Protein AF-A0A963T1L9-F1 (afdb_monomer_lite)

pLDDT: mean 76.3, std 17.78, range [46.28, 96.88]

Foldseek 3Di:
DDDDDDDDDDDDPDDDPDPPDDPPPVVVVVVVVVVVVVVVVVVVVVVVVVVVLVVQCVPPQFHSVLSVLLVQLVVELVSVQVSLNPFDFAPGRSDDCVQVPVNPRTGNPVRPNNPPPPPCPPGPSPDPDPPPPDDPDPPDDD

Structure (mmCIF, N/CA/C/O backbone):
data_AF-A0A963T1L9-F1
#
_entry.id   AF-A0A963T1L9-F1
#
loop_
_atom_site.group_PDB
_atom_site.id
_atom_site.type_symbol
_atom_site.label_atom_id
_atom_site.label_alt_id
_atom_site.label_comp_id
_atom_site.label_asym_id
_atom_site.label_entity_id
_atom_site.label_seq_id
_atom_site.pdbx_PDB_ins_code
_atom_site.Cartn_x
_atom_site.Cartn_y
_atom_site.Cartn_z
_atom_site.occupancy
_atom_site.B_iso_or_equiv
_atom_site.auth_seq_id
_atom_site.auth_comp_id
_atom_site.auth_asym_id
_atom_site.auth_atom_id
_atom_site.pdbx_PDB_model_num
ATOM 1 N N . MET A 1 1 ? 62.535 12.385 -93.860 1.00 46.28 1 MET A N 1
ATOM 2 C CA . MET A 1 1 ? 62.843 12.410 -92.416 1.00 46.28 1 MET A CA 1
ATOM 3 C C . MET A 1 1 ? 61.529 12.595 -91.683 1.00 46.28 1 MET A C 1
ATOM 5 O O . MET A 1 1 ? 61.023 13.702 -91.589 1.00 46.28 1 MET A O 1
ATOM 9 N N . THR A 1 2 ? 60.920 11.477 -91.315 1.00 50.66 2 THR A N 1
ATOM 10 C CA . THR A 1 2 ? 59.599 11.371 -90.692 1.00 50.66 2 THR A CA 1
ATOM 11 C C . THR A 1 2 ? 59.847 11.169 -89.206 1.00 50.66 2 THR A C 1
ATOM 13 O O . THR A 1 2 ? 60.587 10.246 -88.869 1.00 50.66 2 THR A O 1
ATOM 16 N N . ASN A 1 3 ? 59.273 11.973 -88.310 1.00 54.34 3 ASN A N 1
ATOM 17 C CA . ASN A 1 3 ? 59.066 11.465 -86.958 1.00 54.34 3 ASN A CA 1
ATOM 18 C C . ASN A 1 3 ? 57.794 12.007 -86.320 1.00 54.34 3 ASN A C 1
ATOM 20 O O . ASN A 1 3 ? 57.455 13.183 -86.433 1.00 54.34 3 ASN A O 1
ATOM 24 N N . ALA A 1 4 ? 57.074 11.056 -85.748 1.00 57.19 4 ALA A N 1
ATOM 25 C CA . ALA A 1 4 ? 55.669 11.094 -85.446 1.00 57.19 4 ALA A CA 1
ATOM 26 C C . ALA A 1 4 ? 55.402 11.751 -84.094 1.00 57.19 4 ALA A C 1
ATOM 28 O O . ALA A 1 4 ? 56.134 11.587 -83.120 1.00 57.19 4 ALA A O 1
ATOM 29 N N . GLN A 1 5 ? 54.283 12.459 -84.061 1.00 61.16 5 GLN A N 1
ATOM 30 C CA . GLN A 1 5 ? 53.566 12.839 -82.859 1.00 61.16 5 GLN A CA 1
ATOM 31 C C . GLN A 1 5 ? 53.179 11.564 -82.100 1.00 61.16 5 GLN A C 1
ATOM 33 O O . GLN A 1 5 ? 52.558 10.675 -82.679 1.00 61.16 5 GLN A O 1
ATOM 38 N N . HIS A 1 6 ? 53.493 11.484 -80.807 1.00 50.22 6 HIS A N 1
ATOM 39 C CA . HIS A 1 6 ? 52.829 10.532 -79.924 1.00 50.22 6 HIS A CA 1
ATOM 40 C C . HIS A 1 6 ? 52.336 11.244 -78.669 1.00 50.22 6 HIS A C 1
ATOM 42 O O . HIS A 1 6 ? 53.094 11.688 -77.810 1.00 50.22 6 HIS A O 1
ATOM 48 N N . ILE A 1 7 ? 51.015 11.368 -78.633 1.00 59.69 7 ILE A N 1
ATOM 49 C CA . ILE A 1 7 ? 50.193 11.834 -77.530 1.00 59.69 7 ILE A CA 1
ATOM 50 C C . ILE A 1 7 ? 50.254 10.769 -76.427 1.00 59.69 7 ILE A C 1
ATOM 52 O O . ILE A 1 7 ? 49.844 9.631 -76.641 1.00 59.69 7 ILE A O 1
ATOM 56 N N . ALA A 1 8 ? 50.751 11.139 -75.249 1.00 57.94 8 ALA A N 1
ATOM 57 C CA . ALA A 1 8 ? 50.508 10.439 -73.990 1.00 57.94 8 ALA A CA 1
ATOM 58 C C . ALA A 1 8 ? 49.800 11.468 -73.095 1.00 57.94 8 ALA A C 1
ATOM 60 O O . ALA A 1 8 ? 50.356 12.514 -72.788 1.00 57.94 8 ALA A O 1
ATOM 61 N N . GLY A 1 9 ? 48.510 11.346 -72.800 1.00 49.44 9 GLY A N 1
ATOM 62 C CA . GLY A 1 9 ? 47.903 10.180 -72.168 1.00 49.44 9 GLY A CA 1
ATOM 63 C C . GLY A 1 9 ? 47.668 10.543 -70.704 1.00 49.44 9 GLY A C 1
ATOM 64 O O . GLY A 1 9 ? 48.382 10.084 -69.819 1.00 49.44 9 GLY A O 1
ATOM 65 N N . GLY A 1 10 ? 46.733 11.468 -70.463 1.00 53.84 10 GLY A N 1
ATOM 66 C CA . GLY A 1 10 ? 46.368 11.910 -69.124 1.00 53.84 10 GLY A CA 1
ATOM 67 C C . GLY A 1 10 ? 45.668 10.790 -68.363 1.00 53.84 10 GLY A C 1
ATOM 68 O O . GLY A 1 10 ? 44.546 10.420 -68.694 1.00 53.84 10 GLY A O 1
ATOM 69 N N . HIS A 1 11 ? 46.312 10.281 -67.317 1.00 54.44 11 HIS A N 1
ATOM 70 C CA . HIS A 1 11 ? 45.681 9.384 -66.357 1.00 54.44 11 HIS A CA 1
ATOM 71 C C . HIS A 1 11 ? 45.331 10.171 -65.094 1.00 54.44 11 HIS A C 1
ATOM 73 O O . HIS A 1 11 ? 46.128 10.321 -64.169 1.00 54.44 11 HIS A O 1
ATOM 79 N N . SER A 1 12 ? 44.107 10.704 -65.070 1.00 60.19 12 SER A N 1
ATOM 80 C CA . SER A 1 12 ? 43.473 11.228 -63.864 1.00 60.19 12 SER A CA 1
ATOM 81 C C . SER A 1 12 ? 43.243 10.080 -62.881 1.00 60.19 12 SER A C 1
ATOM 83 O O . SER A 1 12 ? 42.337 9.266 -63.063 1.00 60.19 12 SER A O 1
ATOM 85 N N . ASN A 1 13 ? 44.062 10.013 -61.837 1.00 58.53 13 ASN A N 1
ATOM 86 C CA . ASN A 1 13 ? 43.946 9.028 -60.767 1.00 58.53 13 ASN A CA 1
ATOM 87 C C . ASN A 1 13 ? 42.791 9.436 -59.829 1.00 58.53 13 ASN A C 1
ATOM 89 O O . ASN A 1 13 ? 42.994 10.059 -58.788 1.00 58.53 13 ASN A O 1
ATOM 93 N N . ARG A 1 14 ? 41.549 9.174 -60.252 1.00 62.81 14 ARG A N 1
ATOM 94 C CA . ARG A 1 14 ? 40.323 9.502 -59.513 1.00 62.81 14 ARG A CA 1
ATOM 95 C C . ARG A 1 14 ? 39.466 8.249 -59.366 1.00 62.81 14 ARG A C 1
ATOM 97 O O . ARG A 1 14 ? 38.555 8.039 -60.151 1.00 62.81 14 ARG A O 1
ATOM 104 N N . SER A 1 15 ? 39.737 7.446 -58.342 1.00 61.62 15 SER A N 1
ATOM 105 C CA . SER A 1 15 ? 38.768 6.471 -57.820 1.00 61.62 15 SER A CA 1
ATOM 106 C C . SER A 1 15 ? 39.317 5.800 -56.567 1.00 61.62 15 SER A C 1
ATOM 108 O O . SER A 1 15 ? 40.045 4.813 -56.629 1.00 61.62 15 SER A O 1
ATOM 110 N N . GLY A 1 16 ? 38.951 6.355 -55.417 1.00 53.88 16 GLY A N 1
ATOM 111 C CA . GLY A 1 16 ? 39.244 5.769 -54.118 1.00 53.88 16 GLY A CA 1
ATOM 112 C C . GLY A 1 16 ? 38.310 6.255 -53.017 1.00 53.88 16 GLY A C 1
ATOM 113 O O . GLY A 1 16 ? 38.709 6.230 -51.858 1.00 53.88 16 GLY A O 1
ATOM 114 N N . ASP A 1 17 ? 37.089 6.691 -53.351 1.00 58.81 17 ASP A N 1
ATOM 115 C CA . ASP A 1 17 ? 36.026 6.853 -52.357 1.00 58.81 17 ASP A CA 1
ATOM 116 C C . ASP A 1 17 ? 35.644 5.459 -51.854 1.00 58.81 17 ASP A C 1
ATOM 118 O O . ASP A 1 17 ? 34.806 4.759 -52.423 1.00 58.81 17 ASP A O 1
ATOM 122 N N . ARG A 1 18 ? 36.315 5.012 -50.792 1.00 61.16 18 ARG A N 1
ATOM 123 C CA . ARG A 1 18 ? 35.849 3.878 -49.999 1.00 61.16 18 ARG A CA 1
ATOM 124 C C . ARG A 1 18 ? 34.629 4.374 -49.227 1.00 61.16 18 ARG A C 1
ATOM 126 O O . ARG A 1 18 ? 34.801 5.261 -48.388 1.00 61.16 18 ARG A O 1
ATOM 133 N N . PRO A 1 19 ? 33.413 3.841 -49.447 1.00 60.62 19 PRO A N 1
ATOM 134 C CA . PRO A 1 19 ? 32.291 4.175 -48.590 1.00 60.62 19 PRO A CA 1
ATOM 135 C C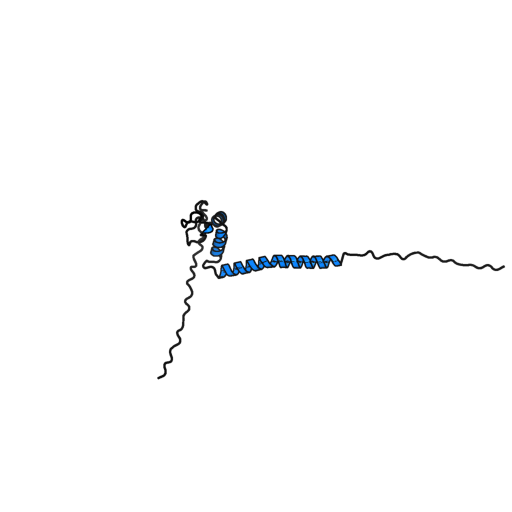 . PRO A 1 19 ? 32.636 3.709 -47.175 1.00 60.62 19 PRO A C 1
ATOM 137 O O . PRO A 1 19 ? 32.680 2.513 -46.883 1.00 60.62 19 PRO A O 1
ATOM 140 N N . GLY A 1 20 ? 32.942 4.675 -46.309 1.00 60.09 20 GLY A N 1
ATOM 141 C CA . GLY A 1 20 ? 33.183 4.442 -44.897 1.00 60.09 20 GLY A CA 1
ATOM 142 C C . GLY A 1 20 ? 32.013 3.656 -44.319 1.00 60.09 20 GLY A C 1
ATOM 143 O O . GLY A 1 20 ? 30.859 4.080 -44.396 1.00 60.09 20 GLY A O 1
ATOM 144 N N . TYR A 1 21 ? 32.325 2.484 -43.776 1.00 57.59 21 TYR A N 1
ATOM 145 C CA . TYR A 1 21 ? 31.425 1.643 -43.004 1.00 57.59 21 TYR A CA 1
ATOM 146 C C . TYR A 1 21 ? 30.589 2.512 -42.048 1.00 57.59 21 TYR A C 1
ATOM 148 O O . TYR A 1 21 ? 31.124 3.125 -41.126 1.00 57.59 21 TYR A O 1
ATOM 156 N N . ARG A 1 22 ? 29.272 2.607 -42.286 1.00 57.44 22 ARG A N 1
ATOM 157 C CA . ARG A 1 22 ? 28.312 3.307 -41.416 1.00 57.44 22 ARG A CA 1
ATOM 158 C C . ARG A 1 22 ? 27.642 2.291 -40.476 1.00 57.44 22 ARG A C 1
ATOM 160 O O . ARG A 1 22 ? 26.577 1.779 -40.821 1.00 57.44 22 ARG A O 1
ATOM 167 N N . PRO A 1 23 ? 28.144 2.025 -39.252 1.00 51.38 23 PRO A N 1
ATOM 168 C CA . PRO A 1 23 ? 27.493 1.107 -38.311 1.00 51.38 23 PRO A CA 1
ATOM 169 C C . PRO A 1 23 ? 26.292 1.743 -37.583 1.00 51.38 23 PRO A C 1
ATOM 171 O O . PRO A 1 23 ? 25.921 1.310 -36.492 1.00 51.38 23 PRO A O 1
ATOM 174 N N . ALA A 1 24 ? 25.687 2.798 -38.136 1.00 54.31 24 ALA A N 1
ATOM 175 C CA . ALA A 1 24 ? 24.653 3.575 -37.454 1.00 54.31 24 ALA A CA 1
ATOM 176 C C . ALA A 1 24 ? 23.234 2.996 -37.616 1.00 54.31 24 ALA A C 1
ATOM 178 O O . ALA A 1 24 ? 22.374 3.252 -36.775 1.00 54.31 24 ALA A O 1
ATOM 179 N N . ALA A 1 25 ? 22.975 2.190 -38.654 1.00 55.22 25 ALA A N 1
ATOM 180 C CA . ALA A 1 25 ? 21.640 1.632 -38.903 1.00 55.22 25 ALA A CA 1
ATOM 181 C C . ALA A 1 25 ? 21.311 0.438 -37.985 1.00 55.22 25 ALA A C 1
ATOM 183 O O . ALA A 1 25 ? 20.190 0.320 -37.493 1.00 55.22 25 ALA A O 1
ATOM 184 N N . ARG A 1 26 ? 22.302 -0.410 -37.670 1.00 55.53 26 ARG A N 1
ATOM 185 C CA . ARG A 1 26 ? 22.105 -1.638 -36.875 1.00 55.53 26 ARG A CA 1
ATOM 186 C C . ARG A 1 26 ? 21.883 -1.375 -35.378 1.00 55.53 26 ARG A C 1
ATOM 188 O O . ARG A 1 26 ? 21.282 -2.196 -34.695 1.00 55.53 26 ARG A O 1
ATOM 195 N N . ARG A 1 27 ? 22.322 -0.217 -34.869 1.00 56.34 27 ARG A N 1
ATOM 196 C CA . ARG A 1 27 ? 22.169 0.172 -33.453 1.00 56.34 27 ARG A CA 1
ATOM 197 C C . ARG A 1 27 ? 20.732 0.557 -33.081 1.00 56.34 27 ARG A C 1
ATOM 199 O O . ARG A 1 27 ? 20.343 0.382 -31.932 1.00 56.34 27 ARG A O 1
ATOM 206 N N . ARG A 1 28 ? 19.926 1.029 -34.043 1.00 62.44 28 ARG A N 1
ATOM 207 C CA . ARG A 1 28 ? 18.545 1.481 -33.787 1.00 62.44 28 ARG A CA 1
ATOM 208 C C . ARG A 1 28 ? 17.596 0.314 -33.499 1.00 62.44 28 ARG A C 1
ATOM 210 O O . ARG A 1 28 ? 16.818 0.396 -32.560 1.00 62.44 28 ARG A O 1
ATOM 217 N N . GLY A 1 29 ? 17.713 -0.797 -34.233 1.00 72.94 29 GLY A N 1
ATOM 218 C CA . GLY A 1 29 ? 16.876 -1.987 -34.015 1.00 72.94 29 GLY A CA 1
ATOM 219 C C . GLY A 1 29 ? 17.085 -2.638 -32.642 1.00 72.94 29 GLY A C 1
ATOM 220 O O . GLY A 1 29 ? 16.120 -3.026 -31.990 1.00 72.94 29 GLY A O 1
ATOM 221 N N . VAL A 1 30 ? 18.333 -2.676 -32.162 1.00 80.19 30 VAL A N 1
ATOM 222 C CA . VAL A 1 30 ? 18.660 -3.190 -30.820 1.00 80.19 30 VAL A CA 1
ATOM 223 C C . VAL A 1 30 ? 18.097 -2.279 -29.727 1.00 80.19 30 VAL A C 1
ATOM 225 O O . VAL A 1 30 ? 17.543 -2.775 -28.751 1.00 80.19 30 VAL A O 1
ATOM 228 N N . ALA A 1 31 ? 18.171 -0.956 -29.901 1.00 83.38 31 ALA A N 1
ATOM 229 C CA . ALA A 1 31 ? 17.617 -0.004 -28.940 1.00 83.38 31 ALA A CA 1
ATOM 230 C C . ALA A 1 31 ? 16.088 -0.126 -28.808 1.00 83.38 31 ALA A C 1
ATOM 232 O O . ALA A 1 31 ? 15.577 -0.166 -27.691 1.00 83.38 31 ALA A O 1
ATOM 233 N N . TYR A 1 32 ? 15.361 -0.254 -29.924 1.00 89.44 32 TYR A N 1
ATOM 234 C CA . TYR A 1 32 ? 13.912 -0.478 -29.887 1.00 89.44 32 TYR A CA 1
ATOM 235 C C . TYR A 1 32 ? 13.544 -1.814 -29.239 1.00 89.44 32 TYR A C 1
ATOM 237 O O . TYR A 1 32 ? 12.620 -1.861 -28.430 1.00 89.44 32 TYR A O 1
ATOM 245 N N . TYR A 1 33 ? 14.286 -2.883 -29.542 1.00 88.25 33 TYR A N 1
ATOM 246 C CA . TYR A 1 33 ? 14.079 -4.184 -28.911 1.00 88.25 33 TYR A CA 1
ATOM 247 C C . TYR A 1 33 ? 14.278 -4.115 -27.390 1.00 88.25 33 TYR A C 1
ATOM 249 O O . TYR A 1 33 ? 13.405 -4.545 -26.639 1.00 88.25 33 TYR A O 1
ATOM 257 N N . LEU A 1 34 ? 15.372 -3.506 -26.921 1.00 91.75 34 LEU A N 1
ATOM 258 C CA . LEU A 1 34 ? 15.634 -3.340 -25.488 1.00 91.75 34 LEU A CA 1
ATOM 259 C C . LEU A 1 34 ? 14.583 -2.463 -24.803 1.00 91.75 34 LEU A C 1
ATOM 261 O O . LEU A 1 34 ? 14.114 -2.821 -23.728 1.00 91.75 34 LEU A O 1
ATOM 265 N N . ALA A 1 35 ? 14.160 -1.362 -25.427 1.00 90.56 35 ALA A N 1
ATOM 266 C CA . ALA A 1 35 ? 13.093 -0.519 -24.890 1.00 90.56 35 ALA A CA 1
ATOM 267 C C . ALA A 1 35 ? 11.773 -1.293 -24.747 1.00 90.56 35 ALA A C 1
ATOM 269 O O . ALA A 1 35 ? 11.095 -1.178 -23.728 1.00 90.56 35 ALA A O 1
ATOM 270 N N . PHE A 1 36 ? 11.429 -2.126 -25.731 1.00 89.62 36 PHE A N 1
ATOM 271 C CA . PHE A 1 36 ? 10.227 -2.954 -25.680 1.00 89.62 36 PHE A CA 1
ATOM 272 C C . PHE A 1 36 ? 10.320 -4.027 -24.589 1.00 89.62 36 PHE A C 1
ATOM 274 O O . PHE A 1 36 ? 9.360 -4.232 -23.849 1.00 89.62 36 PHE A O 1
ATOM 281 N N . VAL A 1 37 ? 11.483 -4.672 -24.440 1.00 93.06 37 VAL A N 1
ATOM 282 C CA . VAL A 1 37 ? 11.740 -5.638 -23.361 1.00 93.06 37 VAL A CA 1
ATOM 283 C C . VAL A 1 37 ? 11.623 -4.963 -21.995 1.00 93.06 37 VAL A C 1
ATOM 285 O O . VAL A 1 37 ? 10.878 -5.450 -21.152 1.00 93.06 37 VAL A O 1
ATOM 288 N N . ILE A 1 38 ? 12.273 -3.815 -21.786 1.00 94.88 38 ILE A N 1
ATOM 289 C CA . ILE A 1 38 ? 12.192 -3.049 -20.532 1.00 94.88 38 ILE A CA 1
ATOM 290 C C . ILE A 1 38 ? 10.744 -2.653 -20.235 1.00 94.88 38 ILE A C 1
ATOM 292 O O . ILE A 1 38 ? 10.272 -2.857 -19.120 1.00 94.88 38 ILE A O 1
ATOM 296 N N . LEU A 1 39 ? 10.012 -2.150 -21.233 1.00 95.69 39 LEU A N 1
ATOM 297 C CA . LEU A 1 39 ? 8.606 -1.781 -21.078 1.00 95.69 39 LEU A CA 1
ATOM 298 C C . LEU A 1 39 ? 7.750 -2.980 -20.659 1.00 95.69 39 LEU A C 1
ATOM 300 O O . LEU A 1 39 ? 6.920 -2.853 -19.764 1.00 95.69 39 LEU A O 1
ATOM 304 N N . LYS A 1 40 ? 7.945 -4.151 -21.275 1.00 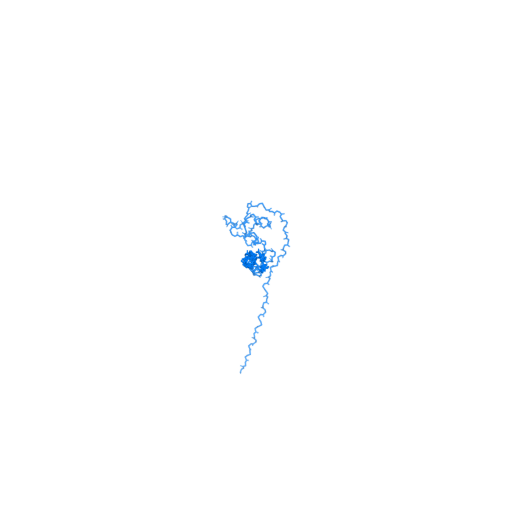93.56 40 LYS A N 1
ATOM 305 C CA . LYS A 1 40 ? 7.216 -5.370 -20.901 1.00 93.56 40 LYS A CA 1
ATOM 306 C C . LYS A 1 40 ? 7.582 -5.841 -19.498 1.00 93.56 40 LYS A C 1
ATOM 308 O O . LYS A 1 40 ? 6.680 -6.153 -18.728 1.00 93.56 40 LYS A O 1
ATOM 313 N N . LEU A 1 41 ? 8.867 -5.834 -19.147 1.00 95.38 41 LEU A N 1
ATOM 314 C CA . LEU A 1 41 ? 9.331 -6.200 -17.808 1.00 95.38 41 LEU A CA 1
ATOM 315 C C . LEU A 1 41 ? 8.772 -5.260 -16.735 1.00 95.38 41 LEU A C 1
ATOM 317 O O . LEU A 1 41 ? 8.368 -5.733 -15.679 1.00 95.38 41 LEU A O 1
ATOM 321 N N . ALA A 1 42 ? 8.669 -3.961 -17.019 1.00 94.44 42 ALA A N 1
ATOM 322 C CA . ALA A 1 42 ? 8.030 -2.995 -16.130 1.00 94.44 42 ALA A CA 1
ATOM 323 C C . ALA A 1 42 ? 6.497 -3.139 -16.095 1.00 94.44 42 ALA A C 1
ATOM 325 O O . ALA A 1 42 ? 5.880 -2.923 -15.055 1.00 94.44 42 ALA A O 1
ATOM 326 N N . ALA A 1 43 ? 5.864 -3.537 -17.203 1.00 95.25 43 ALA A N 1
ATOM 327 C CA . ALA A 1 43 ? 4.414 -3.710 -17.275 1.00 95.25 43 ALA A CA 1
ATOM 328 C C . ALA A 1 43 ? 3.913 -4.909 -16.455 1.00 95.25 43 ALA A C 1
ATOM 330 O O . ALA A 1 43 ? 2.817 -4.845 -15.905 1.00 95.25 43 ALA A O 1
ATOM 331 N N . ILE A 1 44 ? 4.695 -5.988 -16.342 1.00 94.50 44 ILE A N 1
ATOM 332 C CA . ILE A 1 44 ? 4.302 -7.197 -15.597 1.00 94.50 44 ILE A CA 1
ATOM 333 C C . ILE A 1 44 ? 3.942 -6.904 -14.126 1.00 94.50 44 ILE A C 1
ATOM 335 O O . ILE A 1 44 ? 2.813 -7.217 -13.741 1.00 94.50 44 ILE A O 1
ATOM 339 N N . PRO A 1 45 ? 4.813 -6.297 -13.290 1.00 95.75 45 PRO A N 1
ATOM 340 C CA . PRO A 1 45 ? 4.468 -6.011 -11.899 1.00 95.75 45 PRO A CA 1
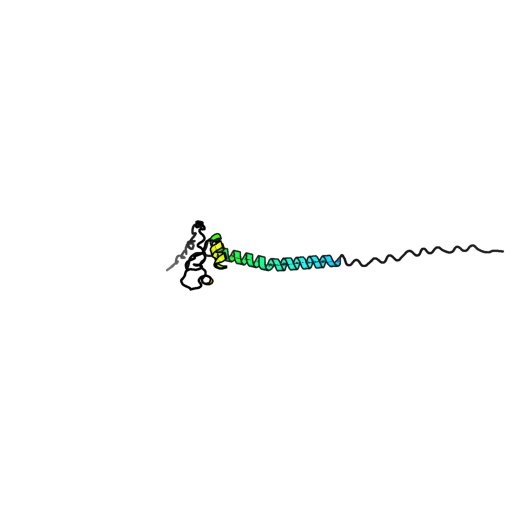ATOM 341 C C . PRO A 1 45 ? 3.312 -5.013 -11.789 1.00 95.75 45 PRO A C 1
ATOM 343 O O . PRO A 1 45 ? 2.473 -5.154 -10.906 1.00 95.75 45 PRO A O 1
ATOM 346 N N . VAL A 1 46 ? 3.210 -4.050 -12.711 1.00 95.69 46 VAL A N 1
ATOM 347 C CA . VAL A 1 46 ? 2.104 -3.081 -12.738 1.00 95.69 46 VAL A CA 1
ATOM 348 C C . VAL A 1 46 ? 0.765 -3.783 -12.965 1.00 95.69 46 VAL A C 1
ATOM 350 O O . VAL A 1 46 ? -0.185 -3.558 -12.217 1.00 95.69 46 VAL A O 1
ATOM 353 N N . VAL A 1 47 ? 0.688 -4.670 -13.960 1.00 96.62 47 VAL A N 1
ATOM 354 C CA . VAL A 1 47 ? -0.528 -5.442 -14.243 1.00 96.62 47 VAL A CA 1
ATOM 355 C C . VAL A 1 47 ? -0.853 -6.380 -13.080 1.00 96.62 47 VAL A C 1
ATOM 357 O O . VAL A 1 47 ? -2.008 -6.445 -12.664 1.00 96.62 47 VAL A O 1
ATOM 360 N N . ALA A 1 48 ? 0.145 -7.059 -12.509 1.00 96.31 48 ALA A N 1
ATOM 361 C CA . ALA A 1 48 ? -0.053 -7.939 -11.359 1.00 96.31 48 ALA A CA 1
ATOM 362 C C . ALA A 1 48 ? -0.616 -7.185 -10.142 1.00 96.31 48 ALA A C 1
ATOM 364 O O . ALA A 1 48 ? -1.587 -7.638 -9.533 1.00 96.31 48 ALA A O 1
ATOM 365 N N . LEU A 1 49 ? -0.066 -6.007 -9.826 1.00 95.06 49 LEU A N 1
ATOM 366 C CA . LEU A 1 49 ? -0.566 -5.141 -8.756 1.00 95.06 49 LEU A CA 1
ATOM 367 C C . LEU A 1 49 ? -1.992 -4.662 -9.034 1.00 95.06 49 LEU A C 1
ATOM 369 O O . LEU A 1 49 ? -2.831 -4.713 -8.139 1.00 95.06 49 LEU A O 1
ATOM 373 N N . ALA A 1 50 ? -2.292 -4.241 -10.265 1.00 95.62 50 ALA A N 1
ATOM 374 C CA . ALA A 1 50 ? -3.626 -3.781 -10.639 1.00 95.62 50 ALA A CA 1
ATOM 375 C C . ALA A 1 50 ? -4.680 -4.892 -10.508 1.00 95.62 50 ALA A C 1
ATOM 377 O O . ALA A 1 50 ? -5.758 -4.663 -9.956 1.00 95.62 50 ALA A O 1
ATOM 378 N N . VAL A 1 51 ? -4.365 -6.108 -10.968 1.00 96.88 51 VAL A N 1
ATOM 379 C CA . VAL A 1 51 ? -5.253 -7.273 -10.834 1.00 96.88 51 VAL A CA 1
ATOM 380 C C . VAL A 1 51 ? -5.433 -7.647 -9.364 1.00 96.88 51 VAL A C 1
ATOM 382 O O . VAL A 1 51 ? -6.569 -7.803 -8.918 1.00 96.88 51 VAL A O 1
ATOM 385 N N . GLY A 1 52 ? -4.344 -7.735 -8.594 1.00 94.31 52 GLY A N 1
ATOM 386 C CA . GLY A 1 52 ? -4.398 -8.041 -7.163 1.00 94.31 52 GLY A CA 1
ATOM 387 C C . GLY A 1 52 ? -5.226 -7.022 -6.377 1.00 94.31 52 GLY A C 1
ATOM 388 O O . GLY A 1 52 ? -6.100 -7.405 -5.601 1.00 94.31 52 GLY A O 1
ATOM 389 N N . LEU A 1 53 ? -5.021 -5.728 -6.638 1.00 92.62 53 LEU A N 1
ATOM 390 C CA . LEU A 1 53 ? -5.800 -4.649 -6.033 1.00 92.62 53 LEU A CA 1
ATOM 391 C C . LEU A 1 53 ? -7.279 -4.723 -6.435 1.00 92.62 53 LEU A C 1
ATOM 393 O O . LEU A 1 53 ? -8.156 -4.571 -5.588 1.00 92.62 53 LEU A O 1
ATOM 397 N N . SER A 1 54 ? -7.575 -4.997 -7.708 1.00 91.19 54 SER A N 1
ATOM 398 C CA . SER A 1 54 ? -8.953 -5.143 -8.191 1.00 91.19 54 SER A CA 1
ATOM 399 C C . SER A 1 54 ? -9.684 -6.294 -7.498 1.00 91.19 54 SER A C 1
ATOM 401 O O . SER A 1 54 ? -10.818 -6.120 -7.045 1.00 91.19 54 SER A O 1
ATOM 403 N N . LEU A 1 55 ? -9.031 -7.453 -7.374 1.00 93.62 55 LEU A N 1
ATOM 404 C CA . LEU A 1 55 ? -9.580 -8.606 -6.664 1.00 93.62 55 LEU A CA 1
ATOM 405 C C . LEU A 1 55 ? -9.808 -8.279 -5.191 1.00 93.62 55 LEU A C 1
ATOM 407 O O . LEU A 1 55 ? -10.916 -8.483 -4.705 1.00 93.62 55 LEU A O 1
ATOM 411 N N . PHE A 1 56 ? -8.815 -7.691 -4.522 1.00 89.56 56 PHE A N 1
ATOM 412 C CA . PHE A 1 56 ? -8.922 -7.278 -3.124 1.00 89.56 56 PHE A CA 1
ATOM 413 C C . PHE A 1 56 ? -10.129 -6.363 -2.882 1.00 89.56 56 PHE A C 1
ATOM 415 O O . PHE A 1 56 ? -10.934 -6.630 -1.994 1.00 89.56 56 PHE A O 1
ATOM 422 N N . LEU A 1 57 ? -10.315 -5.328 -3.707 1.00 89.12 57 LEU A N 1
ATOM 423 C CA . LEU A 1 5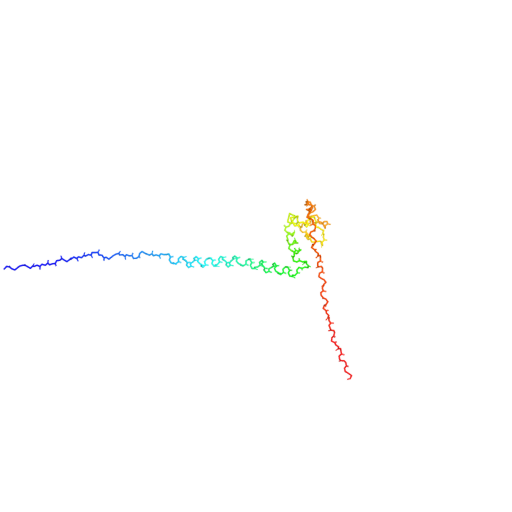7 ? -11.448 -4.404 -3.580 1.00 89.12 57 LEU A CA 1
ATOM 424 C C . LEU A 1 57 ? -12.802 -5.073 -3.852 1.00 89.12 57 LEU A C 1
ATOM 426 O O . LEU A 1 57 ? -13.807 -4.682 -3.262 1.00 89.12 57 LEU A O 1
ATOM 430 N N . ARG A 1 58 ? -12.850 -6.073 -4.740 1.00 89.25 58 ARG A N 1
ATOM 431 C CA . ARG A 1 58 ? -14.083 -6.815 -5.047 1.00 89.25 58 ARG A CA 1
ATOM 432 C C . ARG A 1 58 ? -14.456 -7.821 -3.965 1.00 89.25 58 ARG A C 1
ATOM 434 O O . ARG A 1 58 ? -15.644 -7.999 -3.714 1.00 89.25 58 ARG A O 1
ATOM 441 N N . THR A 1 59 ? -13.475 -8.487 -3.360 1.00 89.25 59 THR A N 1
ATOM 442 C CA . THR A 1 59 ? -13.704 -9.532 -2.350 1.00 89.25 59 THR A CA 1
ATOM 443 C C . THR A 1 59 ? -13.708 -9.002 -0.920 1.00 89.25 59 THR A C 1
ATOM 445 O O . THR A 1 59 ? -14.079 -9.737 -0.009 1.00 89.25 59 THR A O 1
ATOM 448 N N . SER A 1 60 ? -13.276 -7.758 -0.698 1.00 83.75 60 SER A N 1
ATOM 449 C CA . SER A 1 60 ? -13.249 -7.153 0.632 1.00 83.75 60 SER A CA 1
ATOM 450 C C . SER A 1 60 ? -14.663 -7.009 1.217 1.00 83.75 60 SER A C 1
ATOM 452 O O . SER A 1 60 ? -15.592 -6.614 0.500 1.00 83.75 60 SER A O 1
ATOM 454 N N . PRO A 1 61 ? -14.846 -7.281 2.524 1.00 84.75 61 PRO A N 1
ATOM 455 C CA . PRO A 1 61 ? -16.113 -7.038 3.212 1.00 84.75 61 PRO A CA 1
ATOM 456 C C . PRO A 1 61 ? -16.442 -5.541 3.344 1.00 84.75 61 PRO A C 1
ATOM 458 O O . PRO A 1 61 ? -17.604 -5.190 3.543 1.00 84.75 61 PRO A O 1
ATOM 461 N N . TYR A 1 62 ? -15.442 -4.667 3.209 1.00 85.44 62 TYR A N 1
ATOM 462 C CA . TYR A 1 62 ? -15.563 -3.222 3.388 1.00 85.44 62 TYR A CA 1
ATOM 463 C C . TYR A 1 62 ? -15.969 -2.488 2.103 1.00 85.44 62 TYR A C 1
ATOM 465 O O . TYR A 1 62 ? -15.889 -3.028 0.992 1.00 85.44 62 TYR A O 1
ATOM 473 N N . ALA A 1 63 ? -16.385 -1.224 2.236 1.00 87.81 63 ALA A N 1
ATOM 474 C CA . ALA A 1 63 ? -16.506 -0.342 1.077 1.00 87.81 63 ALA A CA 1
ATOM 475 C C . ALA A 1 63 ? -15.118 -0.116 0.432 1.00 87.81 63 ALA A C 1
ATOM 477 O O . ALA A 1 63 ? -14.110 -0.175 1.133 1.00 87.81 63 ALA A O 1
ATOM 478 N N . PRO A 1 64 ? -15.012 0.183 -0.879 1.00 87.06 64 PRO A N 1
ATOM 479 C CA . PRO A 1 64 ? -13.711 0.318 -1.545 1.00 87.06 64 PRO A CA 1
ATOM 480 C C . PRO A 1 64 ? -12.783 1.348 -0.889 1.00 87.06 64 PRO A C 1
ATOM 482 O O . PRO A 1 64 ? -11.585 1.110 -0.773 1.00 87.06 64 PRO A O 1
ATOM 485 N N . ALA A 1 65 ? -13.343 2.468 -0.421 1.00 88.62 65 ALA A N 1
ATOM 486 C CA . ALA A 1 65 ? -12.590 3.491 0.297 1.00 88.62 65 ALA A CA 1
ATOM 487 C C . ALA A 1 65 ? -12.057 2.965 1.640 1.00 88.62 65 ALA A C 1
ATOM 489 O O . ALA A 1 65 ? -10.871 3.084 1.918 1.00 88.62 65 ALA A O 1
ATOM 490 N N . GLU A 1 66 ? -12.904 2.314 2.437 1.00 89.00 66 GLU A N 1
ATOM 491 C CA . GLU A 1 66 ? -12.519 1.709 3.718 1.00 89.00 66 GLU A CA 1
ATOM 492 C C . GLU A 1 66 ? -11.476 0.599 3.535 1.00 89.00 66 GLU A C 1
ATOM 494 O O . GLU A 1 66 ? -10.497 0.549 4.270 1.00 89.00 66 GLU A O 1
ATOM 499 N N . ALA A 1 67 ? -11.633 -0.247 2.514 1.00 89.81 67 ALA A N 1
ATOM 500 C CA . ALA A 1 67 ? -10.687 -1.312 2.195 1.00 89.81 67 ALA A CA 1
ATOM 501 C C . ALA A 1 67 ? -9.289 -0.763 1.867 1.00 89.81 67 ALA A C 1
ATOM 503 O O . ALA A 1 67 ? -8.288 -1.365 2.253 1.00 89.81 67 ALA A O 1
ATOM 504 N N . LEU A 1 68 ? -9.208 0.380 1.176 1.00 91.31 68 LEU A N 1
ATOM 505 C CA . LEU A 1 68 ? -7.937 1.061 0.927 1.00 91.31 68 LEU A CA 1
ATOM 506 C C . LEU A 1 68 ? -7.332 1.614 2.218 1.00 91.31 68 LEU A C 1
ATOM 508 O O . LEU A 1 68 ? -6.135 1.450 2.429 1.00 91.31 68 LEU A O 1
ATOM 512 N N . LEU A 1 69 ? -8.136 2.228 3.090 1.00 91.62 69 LEU A N 1
ATOM 513 C CA . LEU A 1 69 ? -7.649 2.734 4.377 1.00 91.62 69 LEU A CA 1
ATOM 514 C C . LEU A 1 69 ? -7.142 1.590 5.266 1.00 91.62 69 LEU A C 1
ATOM 516 O O . LEU A 1 69 ? -6.065 1.706 5.844 1.00 91.62 69 LEU A O 1
ATOM 520 N N . ASP A 1 70 ? -7.855 0.461 5.310 1.00 92.06 70 ASP A N 1
ATOM 521 C CA . ASP A 1 70 ? -7.412 -0.743 6.019 1.00 92.06 70 ASP A CA 1
ATOM 522 C C . ASP A 1 70 ? -6.103 -1.301 5.441 1.00 92.06 70 ASP A C 1
ATOM 524 O O . ASP A 1 70 ? -5.190 -1.662 6.186 1.00 92.06 70 ASP A O 1
ATOM 528 N N . LEU A 1 71 ? -5.969 -1.314 4.111 1.00 92.62 71 LEU A N 1
ATOM 529 C CA . LEU A 1 71 ? -4.746 -1.734 3.428 1.00 92.62 71 LEU A CA 1
ATOM 530 C C . LEU A 1 71 ? -3.564 -0.795 3.717 1.00 92.62 71 LEU A C 1
ATOM 532 O O . LEU A 1 71 ? -2.434 -1.263 3.841 1.00 92.62 71 LEU A O 1
ATOM 536 N N . VAL A 1 72 ? -3.804 0.511 3.848 1.00 93.50 72 VAL A N 1
ATOM 537 C CA . VAL A 1 72 ? -2.769 1.472 4.255 1.00 93.50 72 VAL A CA 1
ATOM 538 C C . VAL A 1 72 ? -2.406 1.276 5.725 1.00 93.50 72 VAL A C 1
ATOM 540 O O . VAL A 1 72 ? -1.223 1.168 6.038 1.00 93.50 72 VAL A O 1
ATOM 543 N N . ALA A 1 73 ? -3.391 1.143 6.618 1.00 93.00 73 ALA A N 1
ATOM 544 C CA . ALA A 1 73 ? -3.172 0.901 8.046 1.00 93.00 73 ALA A CA 1
ATOM 545 C C . ALA A 1 73 ? -2.405 -0.399 8.312 1.00 93.00 73 ALA A C 1
ATOM 547 O O . ALA A 1 73 ? -1.589 -0.481 9.233 1.00 93.00 73 ALA A O 1
ATOM 548 N N . ARG A 1 74 ? -2.583 -1.398 7.442 1.00 93.38 74 ARG A N 1
ATOM 549 C CA . ARG A 1 74 ? -1.770 -2.609 7.436 1.00 93.38 74 ARG A CA 1
ATOM 550 C C . ARG A 1 74 ? -0.281 -2.246 7.389 1.00 93.38 74 ARG A C 1
ATOM 552 O O . ARG A 1 74 ? 0.487 -2.845 8.127 1.00 93.38 74 ARG A O 1
ATOM 559 N N . GLY A 1 75 ? 0.148 -1.234 6.635 1.00 93.69 75 GLY A N 1
ATOM 560 C CA . GLY A 1 75 ? 1.546 -0.785 6.509 1.00 93.69 75 GLY A CA 1
ATOM 561 C C . GLY A 1 75 ? 2.294 -0.436 7.808 1.00 93.69 75 GLY A C 1
ATOM 562 O O . GLY A 1 75 ? 3.517 -0.338 7.771 1.00 93.69 75 GLY A O 1
ATOM 563 N N . GLY A 1 76 ? 1.604 -0.302 8.943 1.00 93.38 76 GLY A N 1
ATOM 564 C CA . GLY A 1 76 ? 2.196 -0.083 10.265 1.00 93.38 76 GLY A CA 1
ATOM 565 C C . GLY A 1 76 ? 1.533 1.077 11.001 1.00 93.38 76 GLY A C 1
ATOM 566 O O . GLY A 1 76 ? 0.671 1.759 10.447 1.00 93.38 76 GLY A O 1
ATOM 567 N N . CYS A 1 77 ? 1.956 1.336 12.237 1.00 92.88 77 CYS A N 1
ATOM 568 C CA . CYS A 1 77 ? 1.361 2.395 13.055 1.00 92.88 77 CYS A CA 1
ATOM 569 C C . CYS A 1 77 ? 1.478 3.814 12.477 1.00 92.88 77 CYS A C 1
ATOM 571 O O . CYS A 1 77 ? 0.455 4.499 12.453 1.00 92.88 77 CYS A O 1
ATOM 573 N N . PRO A 1 78 ? 2.612 4.229 11.876 1.00 91.19 78 PRO A N 1
ATOM 574 C CA . PRO A 1 78 ? 2.683 5.523 11.194 1.00 91.19 78 PRO A CA 1
ATOM 575 C C . PRO A 1 78 ? 1.695 5.634 10.026 1.00 91.19 78 PRO A C 1
ATOM 577 O O . PRO A 1 78 ? 1.076 6.675 9.819 1.00 91.19 78 PRO A O 1
ATOM 580 N N . ALA A 1 79 ? 1.504 4.546 9.273 1.00 91.62 79 ALA A N 1
ATOM 581 C CA . ALA A 1 79 ? 0.564 4.516 8.158 1.00 91.62 79 ALA A CA 1
ATOM 582 C C . ALA A 1 79 ? -0.892 4.557 8.646 1.00 91.62 79 ALA A C 1
ATOM 584 O O . ALA A 1 79 ? -1.696 5.300 8.092 1.00 91.62 79 ALA A O 1
ATOM 585 N N . ALA A 1 80 ? -1.218 3.816 9.711 1.00 91.31 80 ALA A N 1
ATOM 586 C CA . ALA A 1 80 ? -2.534 3.837 10.349 1.00 91.31 80 ALA A CA 1
ATOM 587 C C . ALA A 1 80 ? -2.874 5.219 10.933 1.00 91.31 80 ALA A C 1
ATOM 589 O O . ALA A 1 80 ? -3.996 5.700 10.764 1.00 91.31 80 ALA A O 1
ATOM 590 N N . ALA A 1 81 ? -1.902 5.886 11.560 1.00 89.31 81 ALA A N 1
ATOM 591 C CA . ALA A 1 81 ? -2.043 7.251 12.057 1.00 89.31 81 ALA A CA 1
ATOM 592 C C . ALA A 1 81 ? -2.255 8.256 10.913 1.00 89.31 81 ALA A C 1
ATOM 594 O O . ALA A 1 81 ? -3.146 9.101 10.997 1.00 89.31 81 ALA A O 1
ATOM 595 N N . ALA A 1 82 ? -1.512 8.119 9.808 1.00 89.69 82 ALA A N 1
ATOM 596 C CA . ALA A 1 82 ? -1.637 8.989 8.637 1.00 89.69 82 ALA A CA 1
ATOM 597 C C . ALA A 1 82 ? -3.035 8.952 7.993 1.00 89.69 82 ALA A C 1
ATOM 599 O O . ALA A 1 82 ? -3.471 9.949 7.420 1.00 89.69 82 ALA A O 1
ATOM 600 N N . VAL A 1 83 ? -3.750 7.827 8.106 1.00 88.62 83 VAL A N 1
ATOM 601 C CA . VAL A 1 83 ? -5.132 7.679 7.615 1.00 88.62 83 VAL A CA 1
ATOM 602 C C . VAL A 1 83 ? -6.199 7.841 8.703 1.00 88.62 83 VAL A C 1
ATOM 604 O O . VAL A 1 83 ? -7.378 7.617 8.437 1.00 88.62 83 VAL A O 1
ATOM 607 N N . GLY A 1 84 ? -5.813 8.239 9.920 1.00 87.56 84 GLY A N 1
ATOM 608 C CA . GLY A 1 84 ? -6.743 8.492 11.024 1.00 87.56 84 GLY A CA 1
ATOM 609 C C . GLY A 1 84 ? -7.417 7.242 11.594 1.00 87.56 84 GLY A C 1
ATOM 610 O O . GLY A 1 84 ? -8.488 7.351 12.182 1.00 87.56 84 GLY A O 1
ATOM 611 N N . LEU A 1 85 ? -6.819 6.062 11.403 1.00 90.00 85 LEU A N 1
ATOM 612 C CA . LEU A 1 85 ? -7.335 4.795 11.932 1.00 90.00 85 LEU A CA 1
ATOM 613 C C . LEU A 1 85 ? -6.661 4.363 13.241 1.00 90.00 85 LEU A C 1
ATOM 615 O O . LEU A 1 85 ? -7.134 3.427 13.873 1.00 90.00 85 LEU A O 1
ATOM 619 N N . ALA A 1 86 ? -5.580 5.023 13.664 1.00 89.81 86 ALA A N 1
ATOM 620 C CA . ALA A 1 86 ? -4.956 4.772 14.962 1.00 89.81 86 ALA A CA 1
ATOM 621 C C . ALA A 1 86 ? -5.562 5.661 16.073 1.00 89.81 86 ALA A C 1
ATOM 623 O O . ALA A 1 86 ? -5.780 6.855 15.835 1.00 89.81 86 ALA A O 1
ATOM 624 N N . PRO A 1 87 ? -5.770 5.132 17.295 1.00 90.88 87 PRO A N 1
ATOM 625 C CA . PRO A 1 87 ? -5.671 3.719 17.683 1.00 90.88 87 PRO A CA 1
ATOM 626 C C . PRO A 1 87 ? -6.876 2.891 17.197 1.00 90.88 87 PRO A C 1
ATOM 628 O O . PRO A 1 87 ? -8.005 3.384 17.162 1.00 90.88 87 PRO A O 1
ATOM 631 N N . ALA A 1 88 ? -6.649 1.614 16.872 1.00 90.19 88 ALA A N 1
ATOM 632 C CA . ALA A 1 88 ? -7.687 0.712 16.360 1.00 90.19 88 ALA A CA 1
ATOM 633 C C . ALA A 1 88 ? -7.935 -0.456 17.318 1.00 90.19 88 ALA A C 1
ATOM 635 O O . ALA A 1 88 ? -6.994 -1.099 17.769 1.00 90.19 88 ALA A O 1
ATOM 636 N N . ARG A 1 89 ? -9.201 -0.787 17.589 1.00 92.62 89 ARG A N 1
ATOM 637 C CA . ARG A 1 89 ? -9.569 -1.956 18.408 1.00 92.62 89 ARG A CA 1
ATOM 638 C C . ARG A 1 89 ? -9.758 -3.203 17.557 1.00 92.62 89 ARG A C 1
ATOM 640 O O . ARG A 1 89 ? -10.155 -3.108 16.399 1.00 92.62 89 ARG A O 1
ATOM 647 N N . ARG A 1 90 ? -9.566 -4.380 18.149 1.00 91.12 90 ARG A N 1
ATOM 648 C CA . ARG A 1 90 ? -9.797 -5.674 17.497 1.00 91.12 90 ARG A CA 1
ATOM 649 C C . ARG A 1 90 ? -11.169 -5.730 16.817 1.00 91.12 90 ARG A C 1
ATOM 651 O O . ARG A 1 90 ? -12.197 -5.506 17.448 1.00 91.12 90 ARG A O 1
ATOM 658 N N . GLY A 1 91 ? -11.167 -6.042 15.521 1.00 88.69 91 GLY A N 1
ATOM 659 C CA . GLY A 1 91 ? -12.372 -6.104 14.683 1.00 88.69 91 GLY A CA 1
ATOM 660 C C . GLY A 1 91 ? -12.810 -4.766 14.075 1.00 88.69 91 GLY A C 1
ATOM 661 O O . GLY A 1 91 ? -13.705 -4.759 13.231 1.00 88.69 91 GLY A O 1
ATOM 662 N N . ALA A 1 92 ? -12.184 -3.649 14.455 1.00 88.81 92 ALA A N 1
ATOM 663 C CA . ALA A 1 92 ? -12.402 -2.353 13.826 1.00 88.81 92 ALA A CA 1
ATOM 664 C C . ALA A 1 92 ? -11.544 -2.183 12.563 1.00 88.81 92 ALA A C 1
ATOM 666 O O . ALA A 1 92 ? -10.525 -2.851 12.373 1.00 88.81 92 ALA A O 1
ATOM 667 N N . LEU A 1 93 ? -11.958 -1.243 11.712 1.00 89.62 93 LEU A N 1
ATOM 668 C CA . LEU A 1 93 ? -11.198 -0.830 10.539 1.00 89.62 93 LEU A CA 1
ATOM 669 C C . LEU A 1 93 ? -9.806 -0.329 10.960 1.00 89.62 93 LEU A C 1
ATOM 671 O O . LEU A 1 93 ? -9.703 0.502 11.860 1.00 89.62 93 LEU A O 1
ATOM 675 N N . GLY A 1 94 ? -8.746 -0.828 10.320 1.00 89.56 94 GLY A N 1
ATOM 676 C CA . GLY A 1 94 ? -7.367 -0.448 10.634 1.00 89.56 94 GLY A CA 1
ATOM 677 C C . GLY A 1 94 ? -6.698 -1.253 11.747 1.00 89.56 94 GLY A C 1
ATOM 678 O O . GLY A 1 94 ? -5.501 -1.066 11.977 1.00 89.56 94 GLY A O 1
ATOM 679 N N . TYR A 1 95 ? -7.407 -2.181 12.401 1.00 93.88 95 TYR A N 1
ATOM 680 C CA . TYR A 1 95 ? -6.771 -3.122 13.320 1.00 93.88 95 TYR A CA 1
ATOM 681 C C . TYR A 1 95 ? -6.066 -4.237 12.550 1.00 93.88 95 TYR A C 1
ATOM 683 O O . TYR A 1 95 ? -6.689 -5.023 11.836 1.00 93.88 95 TYR A O 1
ATOM 691 N N . HIS A 1 96 ? -4.760 -4.363 12.772 1.00 93.94 96 HIS A N 1
ATOM 692 C CA . HIS A 1 96 ? -3.960 -5.485 12.292 1.00 93.94 96 HIS A CA 1
ATOM 693 C C . HIS A 1 96 ? -3.180 -6.046 13.472 1.00 93.94 96 HIS A C 1
ATOM 695 O O . HIS A 1 96 ? -2.469 -5.297 14.128 1.00 93.94 96 HIS A O 1
ATOM 701 N N . ALA A 1 97 ? -3.251 -7.360 13.709 1.00 93.12 97 ALA A N 1
ATOM 702 C CA . ALA A 1 97 ? -2.577 -8.004 14.845 1.00 93.12 97 ALA A CA 1
ATOM 703 C C . ALA A 1 97 ? -1.059 -7.742 14.885 1.00 93.12 97 ALA A C 1
ATOM 705 O O . ALA A 1 97 ? -0.454 -7.724 15.941 1.00 93.12 97 ALA A O 1
ATOM 706 N N . ARG A 1 98 ? -0.436 -7.480 13.730 1.00 92.94 98 ARG A N 1
ATOM 707 C CA . ARG A 1 98 ? 0.987 -7.112 13.637 1.00 92.94 98 ARG A CA 1
ATOM 708 C C . ARG A 1 98 ? 1.323 -5.717 14.181 1.00 92.94 98 ARG A C 1
ATOM 710 O O . ARG A 1 98 ? 2.490 -5.418 14.389 1.00 92.94 98 ARG A O 1
ATOM 717 N N . ASN A 1 99 ? 0.312 -4.867 14.332 1.00 92.94 99 ASN A N 1
ATOM 718 C CA . ASN A 1 99 ? 0.416 -3.507 14.852 1.00 92.94 99 ASN A CA 1
ATOM 719 C C . ASN A 1 99 ? 0.005 -3.432 16.343 1.00 92.94 99 ASN A C 1
ATOM 721 O O . ASN A 1 99 ? 0.059 -2.359 16.938 1.00 92.94 99 ASN A O 1
ATOM 725 N N . ASP A 1 100 ? -0.426 -4.555 16.920 1.00 93.00 100 ASP A N 1
ATOM 726 C CA . ASP A 1 100 ? -0.802 -4.756 18.321 1.00 93.00 100 ASP A CA 1
ATOM 727 C C . ASP A 1 100 ? 0.363 -5.510 18.987 1.00 93.00 100 ASP A C 1
ATOM 729 O O . ASP A 1 100 ? 0.504 -6.722 18.839 1.00 93.00 100 ASP A O 1
ATOM 733 N N . THR A 1 101 ? 1.312 -4.757 19.553 1.00 89.75 101 THR A N 1
ATOM 734 C CA . THR A 1 101 ? 2.634 -5.297 19.942 1.00 89.75 101 THR A CA 1
ATOM 735 C C . THR A 1 101 ? 2.576 -6.093 21.244 1.00 89.75 101 THR A C 1
ATOM 737 O O . THR A 1 101 ? 3.333 -7.045 21.420 1.00 89.75 101 THR A O 1
ATOM 740 N N . ASP A 1 102 ? 1.696 -5.697 22.153 1.00 91.00 102 ASP A N 1
ATOM 741 C CA . ASP A 1 102 ? 1.425 -6.325 23.447 1.00 91.00 102 ASP A CA 1
ATOM 742 C C . ASP A 1 102 ? 0.223 -7.280 23.412 1.00 91.00 102 ASP A C 1
ATOM 744 O O . ASP A 1 102 ? 0.091 -8.118 24.306 1.00 91.00 102 ASP A O 1
ATOM 748 N N . GLY A 1 103 ? -0.591 -7.251 22.356 1.00 90.75 103 GLY A N 1
ATOM 749 C CA . GLY A 1 103 ? -1.636 -8.240 22.101 1.00 90.75 103 GLY A CA 1
ATOM 750 C C . GLY A 1 103 ? -2.908 -8.012 22.912 1.00 90.75 103 GLY A C 1
ATOM 751 O O . GLY A 1 103 ? -3.725 -8.933 23.031 1.00 90.75 103 GLY A O 1
ATOM 752 N N . ASP A 1 104 ? -3.090 -6.816 23.465 1.00 92.38 104 ASP A N 1
ATOM 753 C CA . ASP A 1 104 ? -4.205 -6.471 24.348 1.00 92.38 104 ASP A CA 1
ATOM 754 C C . ASP A 1 104 ? -5.523 -6.230 23.577 1.00 92.38 104 ASP A C 1
ATOM 756 O O . ASP A 1 104 ? -6.611 -6.154 24.157 1.00 92.38 104 ASP A O 1
ATOM 760 N N . GLY A 1 105 ? -5.445 -6.207 22.241 1.00 92.94 105 GLY A N 1
ATOM 761 C CA . GLY A 1 105 ? -6.567 -5.962 21.349 1.00 92.94 105 GLY A CA 1
ATOM 762 C C . GLY A 1 105 ? -6.703 -4.509 20.899 1.00 92.94 105 GLY A C 1
ATOM 763 O O . GLY A 1 105 ? -7.713 -4.197 20.255 1.00 92.94 105 GLY A O 1
ATOM 764 N N . ILE A 1 106 ? -5.724 -3.647 21.173 1.00 92.38 106 ILE A N 1
ATOM 765 C CA . ILE A 1 106 ? -5.663 -2.263 20.717 1.00 92.38 106 ILE A CA 1
ATOM 766 C C . ILE A 1 106 ? -4.350 -2.037 19.956 1.00 92.38 106 ILE A C 1
ATOM 768 O O . ILE A 1 106 ? -3.255 -1.975 20.490 1.00 92.38 106 ILE A O 1
ATOM 772 N N . ALA A 1 107 ? -4.452 -1.868 18.642 1.00 92.94 107 ALA A N 1
ATOM 773 C CA . ALA A 1 107 ? -3.298 -1.559 17.812 1.00 92.94 107 ALA A CA 1
ATOM 774 C C . ALA A 1 107 ? -2.947 -0.063 17.874 1.00 92.94 107 ALA A C 1
ATOM 776 O O . ALA A 1 107 ? -3.830 0.802 17.818 1.00 92.94 107 ALA A O 1
ATOM 777 N N . CYS A 1 108 ? -1.644 0.231 17.851 1.00 92.44 108 CYS A N 1
ATOM 778 C CA . CYS A 1 108 ? -1.081 1.579 17.699 1.00 92.44 108 CYS A CA 1
ATOM 779 C C . CYS A 1 108 ? -1.480 2.602 18.773 1.00 92.44 108 CYS A C 1
ATOM 781 O O . CYS A 1 108 ? -1.612 3.787 18.479 1.00 92.44 108 CYS A O 1
ATOM 783 N N . GLU A 1 109 ? -1.620 2.171 20.024 1.00 87.44 109 GLU A N 1
ATOM 784 C CA . GLU A 1 109 ? -1.996 3.029 21.159 1.00 87.44 109 GLU A CA 1
ATOM 785 C C . GLU A 1 109 ? -1.074 4.227 21.403 1.00 87.44 109 GLU A C 1
ATOM 787 O O . GLU A 1 109 ? -1.506 5.255 21.921 1.00 87.44 109 GLU A O 1
ATOM 792 N N . ARG A 1 110 ? 0.207 4.095 21.043 1.00 83.00 110 ARG A N 1
ATOM 793 C CA . ARG A 1 110 ? 1.234 5.125 21.271 1.00 83.00 110 ARG A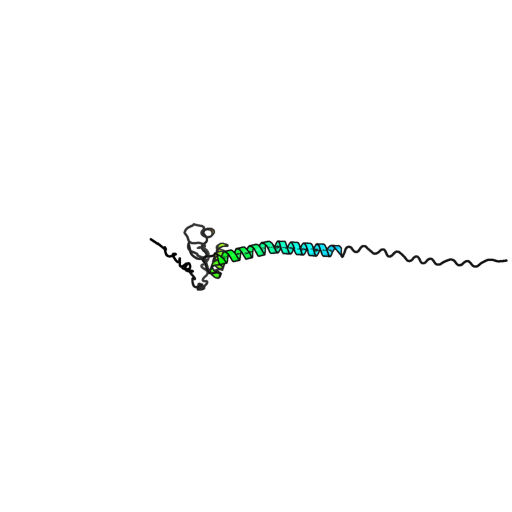 CA 1
ATOM 794 C C . ARG A 1 110 ? 1.255 6.212 20.203 1.00 83.00 110 ARG A C 1
ATOM 796 O O . ARG A 1 110 ? 1.906 7.234 20.405 1.00 83.00 110 ARG A O 1
ATOM 803 N N . GLU A 1 111 ? 0.587 5.993 19.074 1.00 76.50 111 GLU A N 1
ATOM 804 C CA . GLU A 1 111 ? 0.461 7.033 18.062 1.00 76.50 111 GLU A CA 1
ATOM 805 C C . GLU A 1 111 ? -0.561 8.068 18.537 1.00 76.50 111 GLU A C 1
ATOM 807 O O . GLU A 1 111 ? -1.622 7.691 19.050 1.00 76.50 111 GLU A O 1
ATOM 812 N N . PRO A 1 112 ? -0.277 9.375 18.389 1.00 63.00 112 PRO A N 1
ATOM 813 C CA . PRO A 1 112 ? -1.238 10.398 18.752 1.00 63.00 112 PRO A CA 1
ATOM 814 C C . PRO A 1 112 ? -2.509 10.126 17.959 1.00 63.00 112 PRO A C 1
ATOM 816 O O . PRO A 1 112 ? -2.456 10.068 16.731 1.00 63.00 112 PRO A O 1
ATOM 819 N N . ALA A 1 113 ? -3.636 9.946 18.658 1.00 58.53 113 ALA A N 1
ATOM 820 C CA . ALA A 1 113 ? -4.941 9.826 18.028 1.00 58.53 113 ALA A CA 1
ATOM 821 C C . ALA A 1 113 ? -5.103 11.038 17.117 1.00 58.53 113 ALA A C 1
ATOM 823 O O . ALA A 1 113 ? -5.347 12.158 17.583 1.00 58.53 113 ALA A O 1
ATOM 824 N N . ALA A 1 114 ? -4.874 10.843 15.820 1.00 56.09 114 ALA A N 1
ATOM 825 C CA . ALA A 1 114 ? -5.040 11.911 14.875 1.00 56.09 114 ALA A CA 1
ATOM 826 C C . ALA A 1 114 ? -6.516 12.275 15.011 1.00 56.09 114 ALA A C 1
ATOM 828 O O . ALA A 1 114 ? -7.390 11.451 14.746 1.00 56.09 114 ALA A O 1
ATOM 829 N N . ARG A 1 115 ? -6.811 13.494 15.484 1.00 53.78 115 ARG A N 1
ATOM 830 C CA . ARG A 1 115 ? -8.156 14.082 15.429 1.00 53.78 115 ARG A CA 1
ATOM 831 C C . ARG A 1 115 ? -8.508 14.349 13.962 1.00 53.78 115 ARG A C 1
ATOM 833 O O . ARG A 1 115 ? -8.848 15.460 13.573 1.00 53.78 115 ARG A O 1
ATOM 840 N N . VAL A 1 116 ? -8.411 13.330 13.120 1.00 50.59 116 VAL A N 1
ATOM 841 C CA . VAL A 1 116 ? -9.108 13.282 11.856 1.00 50.59 116 VAL A CA 1
ATOM 842 C C . VAL A 1 116 ? -10.551 13.106 12.281 1.00 50.59 116 VAL A C 1
ATOM 844 O O . VAL A 1 116 ? -10.928 12.070 12.825 1.00 50.59 116 VAL A O 1
ATOM 847 N N . ARG A 1 117 ? -11.344 14.176 12.142 1.00 48.19 117 ARG A N 1
ATOM 848 C CA . ARG A 1 117 ? -12.805 14.081 12.202 1.00 48.19 117 ARG A CA 1
ATOM 849 C C . ARG A 1 117 ? -13.172 12.824 11.438 1.00 48.19 117 ARG A C 1
ATOM 851 O O . ARG A 1 117 ? -12.823 12.754 10.262 1.00 48.19 117 ARG A O 1
ATOM 858 N N . ALA A 1 118 ? -13.793 11.860 12.118 1.00 51.34 118 ALA A N 1
ATOM 859 C CA . ALA A 1 118 ? -14.298 10.656 11.488 1.00 51.34 118 ALA A CA 1
ATOM 860 C C . ALA A 1 118 ? -14.973 11.092 10.190 1.00 51.34 118 ALA A C 1
ATOM 862 O O . ALA A 1 118 ? -15.986 11.794 10.229 1.00 51.34 118 ALA A O 1
ATOM 863 N N . ILE A 1 119 ? -14.359 10.784 9.044 1.00 52.84 119 ILE A N 1
ATOM 864 C CA . ILE A 1 119 ? -15.081 10.888 7.788 1.00 52.84 119 ILE A CA 1
ATOM 865 C C . ILE A 1 119 ? -16.220 9.902 8.012 1.00 52.84 119 ILE A C 1
ATOM 867 O O . ILE A 1 119 ? -15.927 8.741 8.312 1.00 52.84 119 ILE A O 1
ATOM 871 N N . PRO A 1 120 ? -17.492 10.332 7.977 1.00 49.81 120 PRO A N 1
ATOM 872 C CA . PRO A 1 120 ? -18.593 9.403 8.091 1.00 49.81 120 PRO A CA 1
ATOM 873 C C . PRO A 1 120 ? -18.592 8.596 6.793 1.00 49.81 120 PRO A C 1
ATOM 875 O O . PRO A 1 120 ? -19.304 8.903 5.841 1.00 49.81 120 PRO A O 1
ATOM 878 N N . LEU A 1 121 ? -17.727 7.586 6.724 1.00 58.09 121 LEU A N 1
ATOM 879 C CA . LEU A 1 121 ? -17.830 6.495 5.780 1.00 58.09 121 LEU A CA 1
ATOM 880 C C . LEU A 1 121 ? -19.041 5.718 6.276 1.00 58.09 121 LEU A C 1
ATOM 882 O O . LEU A 1 121 ? -18.966 4.908 7.195 1.00 58.09 121 LEU A O 1
ATOM 886 N N . ALA A 1 122 ? -20.207 6.143 5.793 1.00 52.19 122 ALA A N 1
ATOM 887 C CA . ALA A 1 122 ? -21.479 5.543 6.127 1.00 52.19 122 ALA A CA 1
ATOM 888 C C . ALA A 1 122 ? -21.375 4.042 5.843 1.00 52.19 122 ALA A C 1
ATOM 890 O O . ALA A 1 122 ? -21.249 3.622 4.691 1.00 52.19 122 ALA A O 1
ATOM 891 N N . GLY A 1 123 ? -21.384 3.266 6.928 1.00 53.16 123 GLY A N 1
ATOM 892 C CA . GLY A 1 123 ? -21.235 1.826 6.919 1.00 53.16 123 GLY A CA 1
ATOM 893 C C . GLY A 1 123 ? -22.240 1.178 5.979 1.00 53.16 123 GLY A C 1
ATOM 894 O O . GLY A 1 123 ? -23.441 1.138 6.237 1.00 53.16 123 GLY A O 1
ATOM 895 N N . GLY A 1 124 ? -21.722 0.621 4.894 1.00 49.06 124 GLY A N 1
ATOM 896 C CA . GLY A 1 124 ? -22.441 -0.321 4.061 1.00 49.06 124 GLY A CA 1
ATOM 897 C C . GLY A 1 124 ? -22.129 -1.733 4.523 1.00 49.06 124 GLY A C 1
ATOM 898 O O . GLY A 1 124 ? -21.443 -2.457 3.807 1.00 49.06 124 GLY A O 1
ATOM 899 N N . ALA A 1 125 ? -22.633 -2.141 5.692 1.00 53.75 125 ALA A N 1
ATOM 900 C CA . ALA A 1 125 ? -22.771 -3.558 6.009 1.00 53.75 125 ALA A CA 1
ATOM 901 C C . ALA A 1 125 ? -23.691 -4.166 4.941 1.00 53.75 125 ALA A C 1
ATOM 903 O O . ALA A 1 125 ? -24.919 -4.098 5.028 1.00 53.75 125 ALA A O 1
ATOM 904 N N . ARG A 1 126 ? -23.099 -4.683 3.862 1.00 54.09 126 ARG A N 1
ATOM 905 C CA . ARG A 1 126 ? -23.845 -5.323 2.785 1.00 54.09 126 ARG A CA 1
ATOM 906 C C . ARG A 1 126 ? -24.453 -6.596 3.357 1.00 54.09 126 ARG A C 1
ATOM 908 O O . ARG A 1 126 ? -23.775 -7.608 3.498 1.00 54.09 126 ARG A O 1
ATOM 915 N N . ARG A 1 127 ? -25.747 -6.521 3.691 1.00 49.91 127 ARG A N 1
ATOM 916 C CA . ARG A 1 127 ? -26.628 -7.680 3.859 1.00 49.91 127 ARG A CA 1
ATOM 917 C C . ARG A 1 127 ? -26.325 -8.651 2.724 1.00 49.91 127 ARG A C 1
ATOM 919 O O . ARG A 1 127 ? -26.520 -8.304 1.559 1.00 49.91 127 ARG A O 1
ATOM 926 N N . ALA A 1 128 ? -25.842 -9.841 3.073 1.00 55.31 128 ALA A N 1
ATOM 927 C CA . ALA A 1 128 ? -25.755 -10.954 2.147 1.00 55.31 128 ALA A CA 1
ATOM 928 C C . ALA A 1 128 ? -27.118 -11.091 1.456 1.00 55.31 128 ALA A C 1
ATOM 930 O O . ALA A 1 128 ? -28.152 -11.221 2.118 1.00 55.31 128 ALA A O 1
ATOM 931 N N . GLY A 1 129 ? -27.119 -10.933 0.132 1.00 46.31 129 GLY A N 1
ATOM 932 C CA . GLY A 1 129 ? -28.327 -10.949 -0.674 1.00 46.31 129 GLY A CA 1
ATOM 933 C C . GLY A 1 129 ? -29.114 -12.226 -0.412 1.00 46.31 129 GLY A C 1
ATOM 934 O O . GLY A 1 129 ? -28.567 -13.325 -0.477 1.00 46.31 129 GLY A O 1
ATOM 935 N N . GLY A 1 130 ? -30.401 -12.066 -0.102 1.00 53.66 130 GLY A N 1
ATOM 936 C CA . GLY A 1 130 ? -31.344 -13.166 0.027 1.00 53.66 130 GLY A CA 1
ATOM 937 C C . GLY A 1 130 ? -31.495 -13.882 -1.309 1.00 53.66 130 GLY A C 1
ATOM 938 O O . GLY A 1 130 ? -32.345 -13.520 -2.122 1.00 53.66 130 GLY A O 1
ATOM 939 N N . ALA A 1 131 ? -30.664 -14.896 -1.539 1.00 56.84 131 ALA A N 1
ATOM 940 C CA . ALA A 1 131 ? -30.919 -15.895 -2.558 1.00 56.84 131 ALA A CA 1
ATOM 941 C C . ALA A 1 131 ? -32.236 -16.590 -2.190 1.00 56.84 131 ALA A C 1
ATOM 943 O O . ALA A 1 131 ? -32.341 -17.300 -1.189 1.00 56.84 131 ALA A O 1
ATOM 944 N N . LYS A 1 132 ? -33.276 -16.314 -2.975 1.00 58.94 132 LYS A N 1
ATOM 945 C CA . LYS A 1 132 ? -34.592 -16.934 -2.842 1.00 58.94 132 LYS A CA 1
ATOM 946 C C . LYS A 1 132 ? -34.468 -18.328 -3.449 1.00 58.94 132 LYS A C 1
ATOM 948 O O . LYS A 1 132 ? -34.572 -18.485 -4.662 1.00 58.94 132 LYS A O 1
ATOM 953 N N . PHE A 1 133 ? -34.172 -19.332 -2.631 1.00 60.19 133 PHE A N 1
ATOM 954 C CA . PHE A 1 133 ? -34.234 -20.721 -3.072 1.00 60.19 133 PHE A CA 1
ATOM 955 C C . PHE A 1 133 ? -35.699 -21.073 -3.345 1.00 60.19 133 PHE A C 1
ATOM 957 O O . PHE A 1 133 ? -36.471 -21.336 -2.424 1.00 60.19 133 PHE A O 1
ATOM 964 N N . VAL A 1 134 ? -36.094 -21.043 -4.617 1.00 66.25 134 VAL A N 1
ATOM 965 C CA . VAL A 1 134 ? -37.359 -21.629 -5.063 1.00 66.25 134 VAL A CA 1
ATOM 966 C C . VAL A 1 134 ? -37.215 -23.142 -4.906 1.00 66.25 134 VAL A C 1
ATOM 968 O O . VAL A 1 134 ? -36.438 -23.773 -5.620 1.00 66.25 134 VAL A O 1
ATOM 971 N N . ARG A 1 135 ? -37.923 -23.730 -3.935 1.00 57.66 135 ARG A N 1
ATOM 972 C CA . ARG A 1 135 ? -38.049 -25.190 -3.839 1.00 57.66 135 ARG A CA 1
ATOM 973 C C . ARG A 1 135 ? -38.865 -25.678 -5.042 1.00 57.66 135 ARG A C 1
ATOM 975 O O . ARG A 1 135 ? -39.973 -25.175 -5.225 1.00 57.66 135 ARG A O 1
ATOM 982 N N . PRO A 1 136 ? -38.381 -26.647 -5.838 1.00 65.06 136 PRO A N 1
ATOM 983 C CA . PRO A 1 136 ? -39.228 -27.283 -6.835 1.00 65.06 136 PRO A CA 1
ATOM 984 C C . PRO A 1 136 ? -40.369 -28.023 -6.126 1.00 65.06 136 PRO A C 1
ATOM 986 O O . PRO A 1 136 ? -40.157 -28.703 -5.117 1.00 65.06 136 PRO A O 1
ATOM 989 N N . ALA A 1 137 ? -41.590 -27.853 -6.634 1.00 63.28 137 ALA A N 1
ATOM 990 C CA . ALA A 1 137 ? -42.750 -28.588 -6.157 1.00 63.28 137 ALA A CA 1
ATOM 991 C C . ALA A 1 137 ? -42.539 -30.088 -6.412 1.00 63.28 137 ALA A C 1
ATOM 993 O O . ALA A 1 137 ? -42.191 -30.504 -7.516 1.00 63.28 137 ALA A O 1
ATOM 994 N N . ARG A 1 138 ? -42.742 -30.897 -5.371 1.00 57.16 138 ARG A N 1
ATOM 995 C CA . ARG A 1 138 ? -42.780 -32.358 -5.460 1.00 57.16 138 ARG A CA 1
ATOM 996 C C . ARG A 1 138 ? -44.038 -32.732 -6.249 1.00 57.16 138 ARG A C 1
ATOM 998 O O . ARG A 1 138 ? -45.136 -32.671 -5.707 1.00 57.16 138 ARG A O 1
ATOM 1005 N N . THR A 1 139 ? -43.899 -33.101 -7.517 1.00 58.31 139 THR A N 1
ATOM 1006 C CA . THR A 1 139 ? -44.960 -33.804 -8.248 1.00 58.31 139 THR A CA 1
ATOM 1007 C C . THR A 1 139 ? -45.009 -35.241 -7.738 1.00 58.31 139 THR A C 1
ATOM 1009 O O . THR A 1 139 ? -44.247 -36.092 -8.188 1.00 58.31 139 THR A O 1
ATOM 1012 N N . GLY A 1 140 ? -45.853 -35.487 -6.736 1.00 53.22 140 GLY A N 1
ATOM 1013 C CA . GLY A 1 140 ? -46.293 -36.827 -6.358 1.00 53.22 140 GLY A CA 1
ATOM 1014 C C . GLY A 1 140 ? -47.517 -37.196 -7.190 1.00 53.22 140 GLY A C 1
ATOM 1015 O O . GLY A 1 140 ? -48.592 -36.655 -6.949 1.00 53.22 140 GLY A O 1
ATOM 1016 N N . GLY A 1 141 ? -47.329 -38.062 -8.186 1.00 56.56 141 GLY A N 1
ATOM 1017 C CA . GLY A 1 141 ? -48.404 -38.800 -8.847 1.00 56.56 141 GLY A CA 1
ATOM 1018 C C . GLY A 1 141 ? -48.572 -40.146 -8.149 1.00 56.56 141 GLY A C 1
ATOM 1019 O O . GLY A 1 141 ? -47.565 -40.784 -7.834 1.00 56.56 141 GLY A O 1
ATOM 1020 N N . GLY A 1 142 ? -49.822 -40.485 -7.829 1.00 49.22 142 GLY A N 1
ATOM 1021 C CA . GLY A 1 142 ? -50.223 -41.774 -7.262 1.00 49.22 142 GLY A CA 1
ATOM 1022 C C . GLY A 1 142 ? -50.371 -42.877 -8.297 1.00 49.22 142 GLY A C 1
ATOM 1023 O O . GLY A 1 142 ? -49.939 -42.675 -9.454 1.00 49.22 142 GLY A O 1
#

Secondary structure (DSSP, 8-state):
----------------------TTSHHHHHHHHHHHHHHHHHHHHHHHHHHHHHHHHHH-SS-HHHHHHHHHHHT-HHHHHHTT--SEETTSTT--GGG-SS-SSEETTTS-----------------------PPP-----

Sequence (142 aa):
MTNAQHIAGGHSNRSGDRPGYRPAARRRGVAYYLAFVILKLAAIPVVALAVGLSLFLRTSPYAPAEALLDLVARGGCPAAAAVGLAPARRGALGYHARNDTDGDGIACEREPAARVRAIPLAGGARRAGGAKFVRPARTGGG

Radius of gyration: 38.97 Å; cha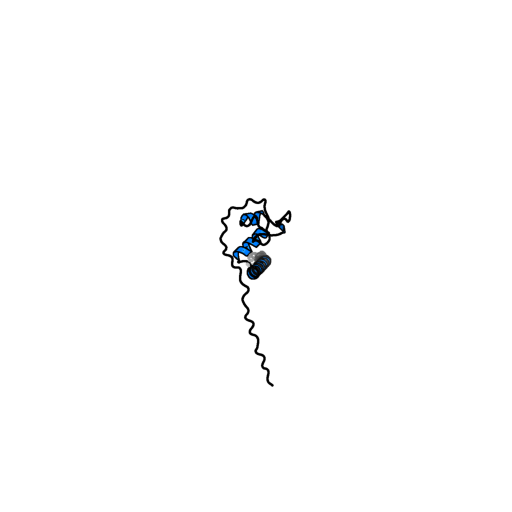ins: 1; bounding box: 113×56×117 Å